Protein AF-A0A7S2LPV7-F1 (afdb_monomer_lite)

Secondary structure (DSSP, 8-state):
---SSHHHHGGGSHHHHHHHHHHHHHHHHHHHHHHHHHHHH-HHHHHHHHHHHHHH--SS----HHHHHHHHHHHHHHHHHHHHHHHHHHHHHHHHHHHHHHHHHHHHHHHHHHHHHHHHHHHHHHHHHHHHHHHHHHHHHHHHHHHHHHTT-

InterPro domains:
  IPR010754 Optic atrophy 3-like [PF07047] (64-111)
  IPR010754 Optic atrophy 3-like [PTHR12499] (63-151)

Foldseek 3Di:
DPPPPPPVVVVVVPPVLVVLLVVLLVVLQVVLVVQLVVLLPDPVSLVVLQVVVVVPDDPDDDDDSVRSSVVSSVVSSVCSSCVSSVVVVVVVVVVVVVVVVVVVVVVVVVVVVVVVVVVVVVVVVVVVVVVVVVVVVVVVVVVVVVVVVVVVD

Radius of gyration: 38.38 Å; chains: 1; bounding box: 78×33×112 Å

Sequence (153 aa):
PADRLGPMLLLTKLPVTKLLFLGVRQAARPVSKVAVAVAERSAVFQEGCVQAARLIQSERITMPREQAVQAGCTLVGEAVVFGVSGLVLVYEYQKSKEAEQLKEAQARERLVRDASAGYRELSVQLQALEATVAAQRAEVATLQQLVAAKGAE

Organism: NCBI:txid1333877

pLDDT: mean 80.32, std 14.0, range [40.25, 96.88]

Structure (mmCIF, N/CA/C/O backbone):
data_AF-A0A7S2LPV7-F1
#
_entry.id   AF-A0A7S2LPV7-F1
#
loop_
_atom_site.group_PDB
_atom_site.id
_atom_site.type_symbol
_atom_site.label_atom_id
_atom_site.label_alt_id
_atom_site.label_comp_id
_atom_site.label_asym_id
_atom_site.label_entity_id
_atom_site.label_seq_id
_atom_site.pdbx_PDB_ins_code
_atom_site.Cartn_x
_atom_site.Cartn_y
_atom_site.Cartn_z
_atom_site.occupancy
_atom_site.B_iso_or_equiv
_atom_site.auth_seq_id
_atom_site.auth_comp_id
_atom_site.auth_asym_id
_atom_site.auth_atom_id
_atom_site.pdbx_PDB_model_num
ATOM 1 N N . PRO A 1 1 ? -19.882 24.028 7.604 1.00 40.25 1 PRO A N 1
ATOM 2 C CA . PRO A 1 1 ? -18.728 24.025 6.672 1.00 40.25 1 PRO A CA 1
ATOM 3 C C . PRO A 1 1 ? -17.750 22.879 6.996 1.00 40.25 1 PRO A C 1
ATOM 5 O O . PRO A 1 1 ? -16.763 23.069 7.700 1.00 40.25 1 PRO A O 1
ATOM 8 N N . ALA A 1 2 ? -18.086 21.674 6.525 1.00 44.16 2 ALA A N 1
ATOM 9 C CA . ALA A 1 2 ? -17.477 20.393 6.898 1.00 44.16 2 ALA A CA 1
ATOM 10 C C . ALA A 1 2 ? -16.577 19.796 5.789 1.00 44.16 2 ALA A C 1
ATOM 12 O O . ALA A 1 2 ? -16.420 18.587 5.711 1.00 44.16 2 ALA A O 1
ATOM 13 N N . ASP A 1 3 ? -15.963 20.641 4.951 1.00 47.31 3 ASP A N 1
ATOM 14 C CA . ASP A 1 3 ? -15.218 20.212 3.748 1.00 47.31 3 ASP A CA 1
ATOM 15 C C . ASP A 1 3 ? -13.684 20.273 3.868 1.00 47.31 3 ASP A C 1
ATOM 17 O O . ASP A 1 3 ? -12.969 20.110 2.883 1.00 47.31 3 ASP A O 1
ATOM 21 N N . ARG A 1 4 ? -13.121 20.498 5.065 1.00 50.81 4 ARG A N 1
ATOM 22 C CA . ARG A 1 4 ? -11.653 20.619 5.242 1.00 50.81 4 ARG A CA 1
ATOM 23 C C . ARG A 1 4 ? -10.969 19.480 6.005 1.00 50.81 4 ARG A C 1
ATOM 25 O O . ARG A 1 4 ? -9.757 19.532 6.180 1.00 50.81 4 ARG A O 1
ATOM 32 N N . LEU A 1 5 ? -11.695 18.438 6.415 1.00 49.28 5 LEU A N 1
ATOM 33 C CA . LEU A 1 5 ? -11.134 17.303 7.174 1.00 49.28 5 LEU A CA 1
ATOM 34 C C . LEU A 1 5 ? -10.798 16.058 6.327 1.00 49.28 5 LEU A C 1
ATOM 36 O O . LEU A 1 5 ? -10.289 15.078 6.862 1.00 49.28 5 LEU A O 1
ATOM 40 N N . GLY A 1 6 ? -11.009 16.101 5.008 1.00 51.91 6 GLY A N 1
ATOM 41 C CA . GLY A 1 6 ? -10.690 14.996 4.092 1.00 51.91 6 GLY A CA 1
ATOM 42 C C . GLY A 1 6 ? -9.191 14.711 3.857 1.00 51.91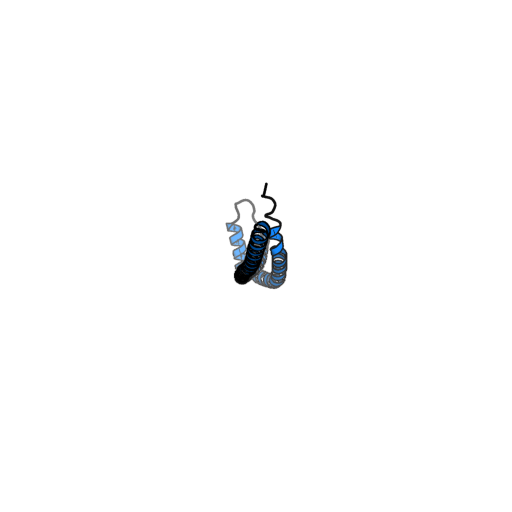 6 GLY A C 1
ATOM 43 O O . GLY A 1 6 ? -8.808 13.541 3.849 1.00 51.91 6 GLY A O 1
ATOM 44 N N . PRO A 1 7 ? -8.298 15.713 3.690 1.00 52.31 7 PRO A N 1
ATOM 45 C CA . PRO A 1 7 ? -6.922 15.427 3.268 1.00 52.31 7 PRO A CA 1
ATOM 46 C C . PRO A 1 7 ? -5.965 15.050 4.412 1.00 52.31 7 PRO A C 1
ATOM 48 O O . PRO A 1 7 ? -4.940 14.421 4.154 1.00 52.31 7 PRO A O 1
ATOM 51 N N . MET A 1 8 ? -6.282 15.374 5.673 1.00 48.94 8 MET A N 1
ATOM 52 C CA . MET A 1 8 ? -5.414 15.023 6.812 1.00 48.94 8 MET A CA 1
ATOM 53 C C . MET A 1 8 ? -5.561 13.563 7.269 1.00 48.94 8 MET A C 1
ATOM 55 O O . MET A 1 8 ? -4.580 12.969 7.709 1.00 48.94 8 MET A O 1
ATOM 59 N N . LEU A 1 9 ? -6.737 12.950 7.105 1.00 49.38 9 LEU A N 1
ATOM 60 C CA . LEU A 1 9 ? -6.981 11.549 7.484 1.00 49.38 9 LEU A CA 1
ATOM 61 C C . LEU A 1 9 ? -6.448 10.534 6.460 1.00 49.38 9 LEU A C 1
ATOM 63 O O . LEU A 1 9 ? -6.141 9.402 6.823 1.00 49.38 9 LEU A O 1
ATOM 67 N N . LEU A 1 10 ? -6.247 10.939 5.202 1.00 51.75 10 LEU A N 1
ATOM 68 C CA . LEU A 1 10 ? -5.538 10.126 4.205 1.00 51.75 10 LEU A CA 1
ATOM 69 C C . LEU A 1 10 ? -4.016 10.103 4.440 1.00 51.75 10 LEU A C 1
ATOM 71 O O . LEU A 1 10 ? -3.336 9.178 3.993 1.00 51.75 10 LEU A O 1
ATOM 75 N N . LEU A 1 11 ? -3.473 11.084 5.173 1.00 49.84 11 LEU A N 1
ATOM 76 C CA . LEU A 1 11 ? -2.034 11.241 5.410 1.00 49.84 11 LEU A CA 1
ATOM 77 C C . LEU A 1 11 ? -1.431 10.239 6.401 1.00 49.84 11 LEU A C 1
ATOM 79 O O . LEU A 1 11 ? -0.215 10.061 6.406 1.00 49.84 11 LEU A O 1
ATOM 83 N N . THR A 1 12 ? -2.242 9.538 7.191 1.00 48.81 12 THR A N 1
ATOM 84 C CA . THR A 1 12 ? -1.763 8.555 8.179 1.00 48.81 12 THR A CA 1
ATOM 85 C C . THR A 1 12 ? -1.523 7.159 7.587 1.00 48.81 12 THR A C 1
ATOM 87 O O . THR A 1 12 ? -0.685 6.429 8.110 1.00 48.81 12 THR A O 1
ATOM 90 N N . LYS A 1 13 ? -2.142 6.805 6.443 1.00 54.38 13 LYS A N 1
ATOM 91 C CA . LYS A 1 13 ? -1.799 5.601 5.640 1.00 54.38 13 LYS A CA 1
ATOM 92 C C . LYS A 1 13 ? -0.659 5.850 4.623 1.00 54.38 13 LYS A C 1
ATOM 94 O O . LYS A 1 13 ? -0.121 4.918 4.020 1.00 54.38 13 LYS A O 1
ATOM 99 N N . LEU A 1 14 ? -0.246 7.107 4.439 1.00 51.81 14 LEU A N 1
ATOM 100 C CA . LEU A 1 14 ? 0.767 7.529 3.463 1.00 51.81 14 LEU A CA 1
ATOM 101 C C . LEU A 1 14 ? 2.254 7.295 3.832 1.00 51.81 14 LEU A C 1
ATOM 103 O O . LEU A 1 14 ? 3.029 7.140 2.885 1.00 51.81 14 LEU A O 1
ATOM 107 N N . PRO A 1 15 ? 2.720 7.248 5.103 1.00 60.41 15 PRO A N 1
ATOM 108 C CA . PRO A 1 15 ? 4.156 7.132 5.369 1.00 60.41 15 PRO A CA 1
ATOM 109 C C . PRO A 1 15 ? 4.694 5.752 4.982 1.00 60.41 15 PRO A C 1
ATOM 111 O O . PRO A 1 15 ? 5.714 5.675 4.305 1.00 60.41 15 PRO A O 1
ATOM 114 N N . VAL A 1 16 ? 3.968 4.674 5.299 1.00 62.88 16 VAL A N 1
ATOM 115 C CA . VAL A 1 16 ? 4.346 3.303 4.910 1.00 62.88 16 VAL A CA 1
ATOM 116 C C . VAL A 1 16 ? 4.302 3.143 3.394 1.00 62.88 16 VAL A C 1
ATOM 118 O O . VAL A 1 16 ? 5.236 2.613 2.808 1.00 62.88 16 VAL A O 1
ATOM 121 N N . THR A 1 17 ? 3.274 3.686 2.742 1.00 63.84 17 THR A N 1
ATOM 122 C CA . THR A 1 17 ? 3.132 3.626 1.281 1.00 63.84 17 THR A CA 1
ATOM 123 C C . THR A 1 17 ? 4.271 4.361 0.567 1.00 63.84 17 THR A C 1
ATOM 125 O O . THR A 1 17 ? 4.845 3.836 -0.384 1.00 63.84 17 THR A O 1
ATOM 128 N N . LYS A 1 18 ? 4.657 5.554 1.040 1.00 63.88 18 LYS A N 1
ATOM 129 C CA . LYS A 1 18 ? 5.792 6.308 0.482 1.00 63.88 18 LYS A CA 1
ATOM 130 C C . LYS A 1 18 ? 7.136 5.632 0.764 1.00 63.88 18 LYS A C 1
ATOM 132 O O . LYS A 1 18 ? 7.978 5.596 -0.127 1.00 63.88 18 LYS A O 1
ATOM 137 N N . LEU A 1 19 ? 7.335 5.082 1.961 1.00 67.75 19 LEU A N 1
ATOM 138 C CA . LEU A 1 19 ? 8.548 4.339 2.326 1.00 67.75 19 LEU A CA 1
ATOM 139 C C . LEU A 1 19 ? 8.690 3.048 1.508 1.00 67.75 19 LEU A C 1
ATOM 141 O O . LEU A 1 19 ? 9.770 2.772 0.991 1.00 67.75 19 LEU A O 1
ATOM 145 N N . LEU A 1 20 ? 7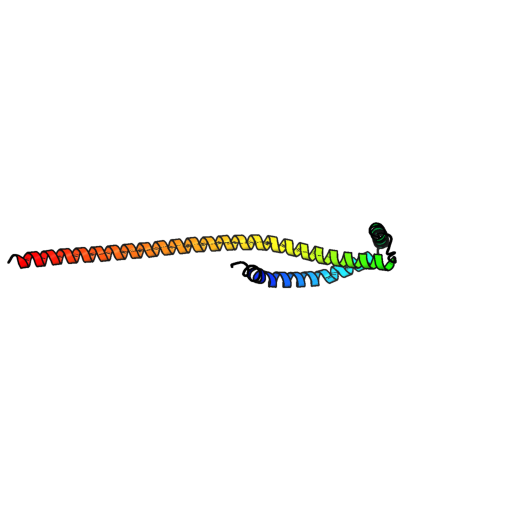.598 2.306 1.322 1.00 67.62 20 LEU A N 1
ATOM 146 C CA . LEU A 1 20 ? 7.546 1.111 0.483 1.00 67.62 20 LEU A CA 1
ATOM 147 C C . LEU A 1 20 ? 7.809 1.465 -0.985 1.00 67.62 20 LEU A C 1
ATOM 149 O O . LEU A 1 20 ? 8.644 0.837 -1.627 1.00 67.62 20 LEU A O 1
ATOM 153 N N . PHE A 1 21 ? 7.171 2.521 -1.500 1.00 69.94 21 PHE A N 1
ATOM 154 C CA . PHE A 1 21 ? 7.409 3.010 -2.858 1.00 69.94 21 PHE A CA 1
ATOM 155 C C . PHE A 1 21 ? 8.876 3.400 -3.075 1.00 69.94 21 PHE A C 1
ATOM 157 O O . PHE A 1 21 ? 9.466 3.047 -4.095 1.00 69.94 21 PHE A O 1
ATOM 164 N N . LEU A 1 22 ? 9.496 4.079 -2.107 1.00 72.00 22 LEU A N 1
ATOM 165 C CA . LEU A 1 22 ? 10.918 4.411 -2.167 1.00 72.00 22 LEU A CA 1
ATOM 166 C C . LEU A 1 22 ? 11.800 3.155 -2.097 1.00 72.00 22 LEU A C 1
ATOM 168 O O . LEU A 1 22 ? 12.738 3.046 -2.883 1.00 72.00 22 LEU A O 1
ATOM 172 N N . GLY A 1 23 ? 11.491 2.188 -1.232 1.00 73.62 23 GLY A N 1
ATOM 173 C CA . GLY A 1 23 ? 12.239 0.930 -1.124 1.00 73.62 23 GLY A CA 1
ATOM 174 C C . GLY A 1 23 ? 12.179 0.090 -2.403 1.00 73.62 23 GLY A C 1
ATOM 175 O O . GLY A 1 23 ? 13.215 -0.313 -2.935 1.00 73.62 23 GLY A O 1
ATOM 176 N N . VAL A 1 24 ? 10.979 -0.096 -2.955 1.00 75.88 24 VAL A N 1
ATOM 177 C CA . VAL A 1 24 ? 10.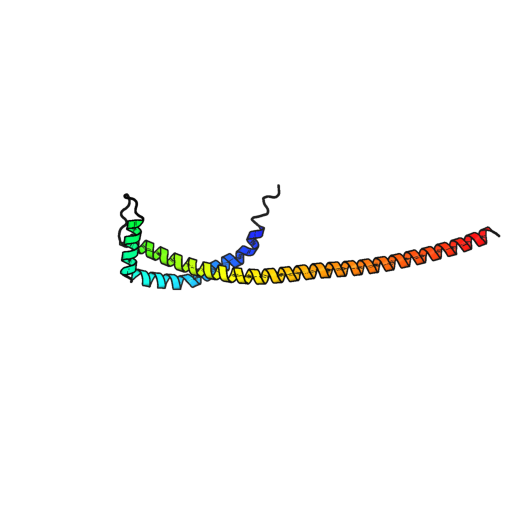764 -0.837 -4.206 1.00 75.88 24 VAL A CA 1
ATOM 178 C C . VAL A 1 24 ? 11.425 -0.125 -5.381 1.00 75.88 24 VAL A C 1
ATOM 180 O O . VAL A 1 24 ? 12.097 -0.762 -6.189 1.00 75.88 24 VAL A O 1
ATOM 183 N N . ARG A 1 25 ? 11.336 1.208 -5.446 1.00 72.19 25 ARG A N 1
ATOM 184 C CA . ARG A 1 25 ? 12.015 1.996 -6.480 1.00 72.19 25 ARG A CA 1
ATOM 185 C C . ARG A 1 25 ? 13.535 1.841 -6.420 1.00 72.19 25 ARG A C 1
ATOM 187 O O . ARG A 1 25 ? 14.175 1.744 -7.465 1.00 72.19 25 ARG A O 1
ATOM 194 N N . GLN A 1 26 ? 14.123 1.797 -5.225 1.00 78.19 26 GLN A N 1
ATOM 195 C CA . GLN A 1 26 ? 15.566 1.598 -5.061 1.00 78.19 26 GLN A CA 1
ATOM 196 C C . GLN A 1 26 ? 15.996 0.173 -5.442 1.00 78.19 26 GLN A C 1
ATOM 198 O O . GLN A 1 26 ? 17.046 0.014 -6.063 1.00 78.19 26 GLN A O 1
ATOM 203 N N . ALA A 1 27 ? 15.166 -0.838 -5.174 1.00 76.94 27 ALA A N 1
ATOM 204 C CA . ALA A 1 27 ? 15.397 -2.220 -5.604 1.00 76.94 27 ALA A CA 1
ATOM 205 C C . ALA A 1 27 ? 15.170 -2.437 -7.114 1.00 76.94 27 ALA A C 1
ATOM 207 O O . ALA A 1 27 ? 15.838 -3.267 -7.727 1.00 76.94 27 ALA A O 1
ATOM 208 N N . ALA A 1 28 ? 14.275 -1.668 -7.740 1.00 79.44 28 ALA A N 1
ATOM 209 C CA . ALA A 1 28 ? 13.983 -1.758 -9.172 1.00 79.44 28 ALA A CA 1
ATOM 210 C C . ALA A 1 28 ? 15.030 -1.050 -10.051 1.00 79.44 28 ALA A C 1
ATOM 212 O O . ALA A 1 28 ? 15.195 -1.407 -11.215 1.00 79.44 28 ALA A O 1
ATOM 213 N N . ARG A 1 29 ? 15.776 -0.077 -9.509 1.00 82.75 29 ARG A N 1
ATOM 214 C CA . ARG A 1 29 ? 16.855 0.640 -10.217 1.00 82.75 29 ARG A CA 1
ATOM 215 C C . ARG A 1 29 ? 17.960 -0.244 -10.821 1.00 82.75 29 ARG A C 1
ATOM 217 O O . ARG A 1 29 ? 18.352 0.031 -11.954 1.00 82.75 29 ARG A O 1
ATOM 224 N N . PRO A 1 30 ? 18.526 -1.254 -10.133 1.00 84.25 30 PRO A N 1
ATOM 225 C CA . PRO A 1 30 ? 19.505 -2.145 -10.758 1.00 84.25 30 PRO A CA 1
ATOM 226 C C . PRO A 1 30 ? 18.892 -2.939 -11.918 1.00 84.25 30 PRO A C 1
ATOM 228 O O . PRO A 1 30 ? 19.507 -3.045 -12.975 1.00 84.25 30 PRO A O 1
ATOM 231 N N . VAL A 1 31 ? 17.655 -3.416 -11.759 1.00 83.25 31 VAL A N 1
ATOM 232 C CA . VAL A 1 31 ? 16.930 -4.164 -12.798 1.00 83.25 31 VAL A CA 1
ATOM 233 C C . VAL A 1 31 ? 16.645 -3.277 -14.010 1.00 83.25 31 VAL A C 1
ATOM 235 O O . VAL A 1 31 ? 16.882 -3.689 -15.143 1.00 83.25 31 VAL A O 1
ATOM 238 N N . SER A 1 32 ? 16.219 -2.031 -13.786 1.00 83.50 32 SER A N 1
ATOM 239 C CA . SER A 1 32 ? 15.967 -1.077 -14.865 1.00 83.50 32 SER A CA 1
ATOM 240 C C . SER A 1 32 ? 17.247 -0.724 -15.621 1.00 83.50 32 SER A C 1
ATOM 242 O O . SER A 1 32 ? 17.222 -0.648 -16.841 1.00 83.50 32 SER A O 1
ATOM 244 N N . LYS A 1 33 ? 18.388 -0.570 -14.933 1.00 86.44 33 LYS A N 1
ATOM 245 C CA . LYS A 1 33 ? 19.686 -0.325 -15.589 1.00 86.44 33 LYS A CA 1
ATOM 246 C C . LYS A 1 33 ? 20.123 -1.490 -16.476 1.00 86.44 33 LYS A C 1
ATOM 248 O O . LYS A 1 33 ? 20.616 -1.252 -17.573 1.00 86.44 33 LYS A O 1
ATOM 253 N N . VAL A 1 34 ? 19.928 -2.732 -16.027 1.00 88.12 34 VAL A N 1
ATOM 254 C CA . VAL A 1 34 ? 20.232 -3.921 -16.839 1.00 88.12 34 VAL A CA 1
ATOM 255 C C . VAL A 1 34 ? 19.297 -4.003 -18.044 1.00 88.12 34 VAL A C 1
ATOM 257 O O . VAL A 1 34 ? 19.769 -4.193 -19.161 1.00 88.12 34 VAL A O 1
ATOM 260 N N . ALA A 1 35 ? 17.994 -3.794 -17.846 1.00 83.44 35 ALA A N 1
ATOM 261 C CA . ALA A 1 35 ? 17.017 -3.789 -18.933 1.00 83.44 35 ALA A CA 1
ATOM 262 C C . ALA A 1 35 ? 17.334 -2.716 -19.989 1.00 83.44 35 ALA A C 1
ATOM 264 O O . ALA A 1 35 ? 17.288 -2.998 -21.184 1.00 83.44 35 ALA A O 1
ATOM 265 N N . VAL A 1 36 ? 17.733 -1.517 -19.553 1.00 86.31 36 VAL A N 1
ATOM 266 C CA . VAL A 1 36 ? 18.177 -0.435 -20.441 1.00 86.31 36 VAL A CA 1
ATOM 267 C C . VAL A 1 36 ? 19.453 -0.809 -21.192 1.00 86.31 36 VAL A C 1
ATOM 269 O O . VAL A 1 36 ? 19.490 -0.669 -22.407 1.00 86.31 36 VAL A O 1
ATOM 272 N N . ALA A 1 37 ? 20.464 -1.363 -20.519 1.00 86.69 37 ALA A N 1
ATOM 273 C CA . ALA A 1 37 ? 21.708 -1.777 -21.174 1.00 86.69 37 ALA A CA 1
ATOM 274 C C . ALA A 1 37 ? 21.493 -2.894 -22.216 1.00 86.69 37 ALA A C 1
ATOM 276 O O . ALA A 1 37 ? 22.200 -2.962 -23.221 1.00 86.69 37 ALA A O 1
ATOM 277 N N . VAL A 1 38 ? 20.516 -3.778 -21.989 1.00 86.06 38 VAL A N 1
ATOM 278 C CA . VAL A 1 38 ? 20.110 -4.803 -22.963 1.00 86.06 38 VAL A CA 1
ATOM 279 C C . VAL A 1 38 ? 19.354 -4.174 -24.136 1.00 86.06 38 VAL A C 1
ATOM 281 O O . VAL A 1 38 ? 19.611 -4.531 -25.286 1.00 86.06 38 VAL A O 1
ATOM 284 N N . ALA A 1 39 ? 18.467 -3.213 -23.867 1.00 81.31 39 ALA A N 1
ATOM 285 C CA . ALA A 1 39 ? 17.723 -2.491 -24.895 1.00 81.31 39 ALA A CA 1
ATOM 286 C C . ALA A 1 39 ? 18.652 -1.658 -25.799 1.00 81.31 39 ALA A C 1
ATOM 288 O O . ALA A 1 39 ? 18.539 -1.733 -27.021 1.00 81.31 39 ALA A O 1
ATOM 289 N N . GLU A 1 40 ? 19.636 -0.957 -25.226 1.00 84.06 40 GLU A N 1
ATOM 290 C CA . GLU A 1 40 ? 20.639 -0.180 -25.971 1.00 84.06 40 GLU A CA 1
ATOM 291 C C . GLU A 1 40 ? 21.465 -1.043 -26.930 1.00 84.06 40 GLU A C 1
ATOM 293 O O . GLU A 1 40 ? 21.804 -0.599 -28.027 1.00 84.06 40 GLU A O 1
ATOM 298 N N . ARG A 1 41 ? 21.767 -2.289 -26.548 1.00 85.44 41 ARG A N 1
ATOM 299 C CA . ARG A 1 41 ? 22.539 -3.233 -27.374 1.00 85.44 41 ARG A CA 1
ATOM 300 C C . ARG A 1 41 ? 21.710 -3.914 -28.467 1.00 85.44 41 ARG A C 1
ATOM 302 O O . ARG A 1 41 ? 22.286 -4.539 -29.354 1.00 85.44 41 ARG A O 1
ATOM 309 N N . SER A 1 42 ? 20.383 -3.818 -28.417 1.00 86.31 42 SER A N 1
ATOM 310 C CA . SER A 1 42 ? 19.492 -4.492 -29.363 1.00 86.31 42 SER A CA 1
ATOM 311 C C . SER A 1 42 ? 19.215 -3.623 -30.592 1.00 86.31 42 SER A C 1
ATOM 313 O O . SER A 1 42 ? 18.546 -2.594 -30.505 1.00 86.31 42 SER A O 1
ATOM 315 N N . ALA A 1 43 ? 19.673 -4.064 -31.767 1.00 83.94 43 ALA A N 1
ATOM 316 C CA . ALA A 1 43 ? 19.425 -3.368 -33.035 1.00 83.94 43 ALA A CA 1
ATOM 317 C C . ALA A 1 43 ? 17.925 -3.284 -33.378 1.00 83.94 43 ALA A C 1
ATOM 319 O O . ALA A 1 43 ? 17.452 -2.240 -33.821 1.00 83.94 43 ALA A O 1
ATOM 320 N N . VAL A 1 44 ? 17.166 -4.346 -33.078 1.00 85.50 44 VAL A N 1
ATOM 321 C CA . VAL A 1 44 ? 15.707 -4.406 -33.281 1.00 85.50 44 VAL A CA 1
ATOM 322 C C . VAL A 1 44 ? 14.992 -3.364 -32.422 1.00 85.50 44 VAL A C 1
ATOM 324 O O . VAL A 1 44 ? 14.059 -2.707 -32.877 1.00 85.50 44 VAL A O 1
ATOM 327 N N . PHE A 1 45 ? 15.450 -3.173 -31.182 1.00 84.50 45 PHE A N 1
ATOM 328 C CA . PHE A 1 45 ? 14.898 -2.148 -30.300 1.00 84.50 45 PHE A CA 1
ATOM 329 C C . PHE A 1 45 ? 15.200 -0.743 -30.825 1.00 84.50 45 PHE A C 1
ATOM 331 O O . PHE A 1 45 ? 14.298 0.089 -30.900 1.00 84.50 45 PHE A O 1
ATOM 338 N N . GLN A 1 46 ? 16.442 -0.490 -31.248 1.00 83.38 46 GLN A N 1
ATOM 339 C CA . GLN A 1 46 ? 16.819 0.805 -31.813 1.00 83.38 46 GLN A CA 1
ATOM 340 C C . GLN A 1 46 ? 15.984 1.156 -33.054 1.00 83.38 46 GLN A C 1
ATOM 342 O O . GLN A 1 46 ? 15.501 2.282 -33.171 1.00 83.38 46 GLN A O 1
ATOM 347 N N . GLU A 1 47 ? 15.790 0.205 -33.970 1.00 84.50 47 GLU A N 1
ATOM 348 C CA . GLU A 1 47 ? 14.948 0.390 -35.158 1.00 84.50 47 GLU A CA 1
ATOM 349 C C . GLU A 1 47 ? 13.477 0.600 -34.795 1.00 84.50 47 GLU A C 1
ATOM 351 O O . GLU A 1 47 ? 12.849 1.523 -35.319 1.00 84.50 47 GLU A O 1
ATOM 356 N N . GLY A 1 48 ? 12.955 -0.171 -33.839 1.00 83.25 48 GLY A N 1
ATOM 357 C CA . GLY A 1 48 ? 11.602 0.000 -33.313 1.00 83.25 48 GLY A CA 1
ATOM 358 C C . GLY A 1 48 ? 11.374 1.385 -32.701 1.00 83.25 48 GLY A C 1
ATOM 359 O O . GLY A 1 48 ? 10.364 2.022 -32.994 1.00 83.25 48 GLY A O 1
ATOM 360 N N . CYS A 1 49 ? 12.325 1.909 -31.920 1.00 83.25 49 CYS A N 1
ATOM 361 C CA . CYS A 1 49 ? 12.249 3.262 -31.359 1.00 83.25 49 CYS A CA 1
ATOM 362 C C . CYS A 1 49 ? 12.262 4.343 -32.443 1.00 83.25 49 CYS A C 1
ATOM 364 O O . CYS A 1 49 ? 11.509 5.311 -32.354 1.00 83.25 49 CYS A O 1
ATOM 366 N N . VAL A 1 50 ? 13.083 4.181 -33.483 1.00 81.19 50 VAL A N 1
ATOM 367 C CA . VAL A 1 50 ? 13.132 5.116 -34.619 1.00 81.19 50 VAL A CA 1
ATOM 368 C C . VAL A 1 50 ? 11.828 5.084 -35.410 1.00 81.19 50 VAL A C 1
ATOM 370 O O . VAL A 1 50 ? 11.317 6.133 -35.800 1.00 81.19 50 VAL A O 1
ATOM 373 N N . GLN A 1 51 ? 11.268 3.898 -35.637 1.00 82.62 51 GLN A N 1
ATOM 374 C CA . GLN A 1 51 ? 10.001 3.744 -36.340 1.00 82.62 51 GLN A CA 1
ATOM 375 C C . GLN A 1 51 ? 8.835 4.313 -35.523 1.00 82.62 51 GLN A C 1
ATOM 377 O O . GLN A 1 51 ? 8.029 5.068 -36.060 1.00 82.62 51 GLN A O 1
ATOM 382 N N . ALA A 1 52 ? 8.786 4.034 -34.220 1.00 80.00 52 ALA A N 1
ATOM 383 C CA . ALA A 1 52 ? 7.800 4.608 -33.310 1.00 80.00 52 ALA A CA 1
ATOM 384 C C . ALA A 1 52 ? 7.904 6.141 -33.253 1.00 80.00 52 ALA A C 1
ATOM 386 O O . ALA A 1 52 ? 6.889 6.828 -33.342 1.00 80.00 52 ALA A O 1
ATOM 387 N N . ALA A 1 53 ? 9.121 6.689 -33.191 1.00 78.81 53 ALA A N 1
ATOM 388 C CA . ALA A 1 53 ? 9.337 8.133 -33.232 1.00 78.81 53 ALA A CA 1
ATOM 389 C C . ALA A 1 53 ? 8.814 8.752 -34.538 1.00 78.81 53 ALA A C 1
ATOM 391 O O . ALA A 1 53 ? 8.171 9.796 -34.499 1.00 78.81 53 ALA A O 1
ATOM 392 N N . ARG A 1 54 ? 9.012 8.088 -35.684 1.00 78.44 54 ARG A N 1
ATOM 393 C CA . ARG A 1 54 ? 8.474 8.538 -36.981 1.00 78.44 54 ARG A CA 1
ATOM 394 C C . ARG A 1 54 ? 6.948 8.492 -37.046 1.00 78.44 54 ARG A C 1
ATOM 396 O O . ARG A 1 54 ? 6.361 9.379 -37.646 1.00 78.44 54 ARG A O 1
ATOM 403 N N . LEU A 1 55 ? 6.314 7.493 -36.430 1.00 78.62 55 LEU A N 1
ATOM 404 C CA . LEU A 1 55 ? 4.849 7.386 -36.382 1.00 78.62 55 LEU A CA 1
ATOM 405 C C . LEU A 1 55 ? 4.205 8.468 -35.506 1.00 78.62 55 LEU A C 1
ATOM 407 O O . LEU A 1 55 ? 3.078 8.876 -35.762 1.00 78.62 55 LEU A O 1
ATOM 411 N N . ILE A 1 56 ? 4.913 8.920 -34.470 1.00 73.38 56 ILE A N 1
ATOM 412 C CA . ILE A 1 56 ? 4.423 9.930 -33.522 1.00 73.38 56 ILE A CA 1
ATOM 413 C C . ILE A 1 56 ? 4.720 11.359 -34.019 1.00 73.38 56 ILE A C 1
ATOM 415 O O . ILE A 1 56 ? 4.082 12.318 -33.583 1.00 73.38 56 ILE A O 1
ATOM 419 N N . GLN A 1 57 ? 5.673 11.533 -34.940 1.00 69.00 57 GLN A N 1
ATOM 420 C CA . GLN A 1 57 ? 6.066 12.852 -35.431 1.00 69.00 57 GLN A CA 1
ATOM 421 C C . GLN A 1 57 ? 5.038 13.472 -36.383 1.00 69.00 57 GLN A C 1
ATOM 423 O O . GLN A 1 57 ? 4.825 13.016 -37.500 1.00 69.00 57 GLN A O 1
ATOM 428 N N . SER A 1 58 ? 4.471 14.596 -35.942 1.00 52.78 58 SER A N 1
ATOM 429 C CA . SER A 1 58 ? 3.647 15.504 -36.740 1.00 52.78 58 SER A CA 1
ATOM 430 C C . SER A 1 58 ? 4.553 16.580 -37.360 1.00 52.78 58 SER A C 1
ATOM 432 O O . SER A 1 58 ? 4.960 17.492 -36.648 1.00 52.78 58 SER A O 1
ATOM 434 N N . GLU A 1 59 ? 4.958 16.392 -38.624 1.00 50.59 59 GLU A N 1
ATOM 435 C CA . GLU A 1 59 ? 5.676 17.250 -39.614 1.00 50.59 59 GLU A CA 1
ATOM 436 C C . GLU A 1 59 ? 6.699 18.354 -39.213 1.00 50.59 59 GLU A C 1
ATOM 438 O O . GLU A 1 59 ? 7.326 18.929 -40.099 1.00 50.59 59 GLU A O 1
ATOM 443 N N . ARG A 1 60 ? 6.953 18.683 -37.941 1.00 49.41 60 ARG A N 1
ATOM 444 C CA . ARG A 1 60 ? 7.730 19.881 -37.546 1.00 49.41 60 ARG A CA 1
ATOM 445 C C . ARG A 1 60 ? 9.030 19.627 -36.791 1.00 49.41 60 ARG A C 1
ATOM 447 O O . ARG A 1 60 ? 9.796 20.566 -36.612 1.00 49.41 60 ARG A O 1
ATOM 454 N N . ILE A 1 61 ? 9.299 18.408 -36.327 1.00 53.62 61 ILE A N 1
ATOM 455 C CA . ILE A 1 61 ? 10.485 18.121 -35.506 1.00 53.62 61 ILE A CA 1
ATOM 456 C C . ILE A 1 61 ? 11.077 16.792 -35.960 1.00 53.62 61 ILE A C 1
ATOM 458 O O . ILE A 1 61 ? 10.629 15.746 -35.514 1.00 53.62 61 ILE A O 1
ATOM 462 N N . THR A 1 62 ? 12.078 16.810 -36.838 1.00 58.62 62 THR A N 1
ATOM 463 C CA . THR A 1 62 ? 12.898 15.623 -37.129 1.00 58.62 62 THR A CA 1
ATOM 464 C C . THR A 1 62 ? 13.821 15.366 -35.946 1.00 58.62 62 THR A C 1
ATOM 466 O O . THR A 1 62 ? 14.707 16.170 -35.659 1.00 58.62 62 THR A O 1
ATOM 469 N N . MET A 1 63 ? 13.610 14.252 -35.245 1.00 66.00 63 MET A N 1
ATOM 470 C CA . MET A 1 63 ? 14.411 13.890 -34.073 1.00 66.00 63 MET A CA 1
ATOM 471 C C . MET A 1 63 ? 15.558 12.981 -34.537 1.00 66.00 63 MET A C 1
ATOM 473 O O . MET A 1 63 ? 15.298 12.010 -35.255 1.00 66.00 63 MET A O 1
ATOM 477 N N . PRO A 1 64 ? 16.819 13.281 -34.180 1.00 79.25 64 PRO A N 1
ATOM 478 C CA . PRO A 1 64 ? 17.960 12.442 -34.526 1.00 79.25 64 PRO A CA 1
ATOM 479 C C . PRO A 1 64 ? 17.783 11.005 -34.021 1.00 79.25 64 PRO A C 1
ATOM 481 O O . PRO A 1 64 ? 17.247 10.785 -32.933 1.00 79.25 64 PRO A O 1
ATOM 484 N N . ARG A 1 65 ? 18.289 10.026 -34.786 1.00 77.44 65 ARG A N 1
ATOM 485 C CA . ARG A 1 65 ? 18.220 8.586 -34.461 1.00 77.44 65 ARG A CA 1
ATOM 486 C C . ARG A 1 65 ? 18.668 8.292 -33.028 1.00 77.44 65 ARG A C 1
ATOM 488 O O . ARG A 1 65 ? 18.000 7.554 -32.316 1.00 77.44 65 ARG A O 1
ATOM 495 N N . GLU A 1 66 ? 19.768 8.901 -32.604 1.00 81.62 66 GLU A N 1
ATOM 496 C CA . GLU A 1 66 ? 20.342 8.702 -31.271 1.00 81.62 66 GLU A CA 1
ATOM 497 C C . GLU A 1 66 ? 19.420 9.208 -30.156 1.00 81.62 66 GLU A C 1
ATOM 499 O O . GLU A 1 66 ? 19.223 8.520 -29.157 1.00 81.62 66 GLU A O 1
ATOM 504 N N . GLN A 1 67 ? 18.764 10.355 -30.360 1.00 83.44 67 GLN A N 1
ATOM 505 C CA . GLN A 1 67 ? 17.816 10.899 -29.387 1.00 83.44 67 GLN A CA 1
ATOM 506 C C . GLN A 1 67 ? 16.558 10.030 -29.266 1.00 83.44 67 GLN A C 1
ATOM 508 O O . GLN A 1 67 ? 16.065 9.828 -28.157 1.00 83.44 67 GLN A O 1
ATOM 513 N N . ALA A 1 68 ? 16.051 9.479 -30.375 1.00 82.25 68 ALA A N 1
ATOM 514 C CA . ALA A 1 68 ? 14.899 8.573 -30.354 1.00 82.25 68 ALA A CA 1
ATOM 515 C C . ALA A 1 68 ? 15.200 7.278 -29.579 1.00 82.25 68 ALA A C 1
ATOM 517 O O . ALA A 1 68 ? 14.375 6.809 -28.793 1.00 82.25 68 ALA A O 1
ATOM 518 N N . VAL A 1 69 ? 16.405 6.726 -29.754 1.00 84.56 69 VAL A N 1
ATOM 519 C CA . VAL A 1 69 ? 16.862 5.545 -29.009 1.00 84.56 69 VAL A CA 1
ATOM 520 C C . VAL A 1 69 ? 17.028 5.866 -27.524 1.00 84.56 69 VAL A C 1
ATOM 522 O O . VAL A 1 69 ? 16.558 5.102 -26.682 1.00 84.56 69 VAL A O 1
ATOM 525 N N . GLN A 1 70 ? 17.630 7.006 -27.181 1.00 85.62 70 GLN A N 1
ATOM 526 C CA . GLN A 1 70 ? 17.841 7.405 -25.788 1.00 85.62 70 GLN A CA 1
ATOM 527 C C . GLN A 1 70 ? 16.522 7.686 -25.050 1.00 85.62 70 GLN A C 1
ATOM 529 O O . GLN A 1 70 ? 16.360 7.309 -23.885 1.00 85.62 70 GLN A O 1
ATOM 534 N N . ALA A 1 71 ? 15.543 8.280 -25.737 1.00 84.06 71 ALA A N 1
ATOM 535 C CA . ALA A 1 71 ? 14.186 8.430 -25.223 1.00 84.06 71 ALA A CA 1
ATOM 536 C C . ALA A 1 71 ? 13.516 7.063 -24.993 1.00 84.06 71 ALA A C 1
ATOM 538 O O . ALA A 1 71 ? 12.943 6.835 -23.928 1.00 84.06 71 ALA A O 1
ATOM 539 N N . GLY A 1 72 ? 13.656 6.125 -25.936 1.00 84.25 72 GLY A N 1
ATOM 540 C CA . GLY A 1 72 ? 13.156 4.755 -25.786 1.00 84.25 72 GLY A CA 1
ATOM 541 C C . GLY A 1 72 ? 13.784 4.018 -24.602 1.00 84.25 72 GLY A C 1
ATOM 542 O O . GLY A 1 72 ? 13.081 3.386 -23.817 1.00 84.25 72 GLY A O 1
ATOM 543 N N . CYS A 1 73 ? 15.094 4.153 -24.416 1.00 85.00 73 CYS A N 1
ATOM 544 C CA . CYS A 1 73 ? 15.814 3.583 -23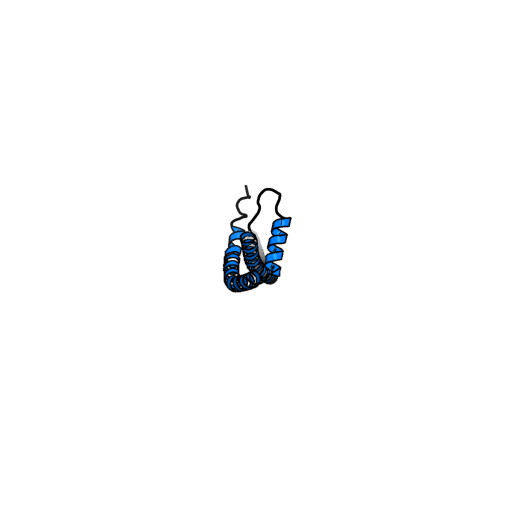.279 1.00 85.00 73 CYS A CA 1
ATOM 545 C C . CYS A 1 73 ? 15.328 4.167 -21.947 1.00 85.00 73 CYS A C 1
ATOM 547 O O . CYS A 1 73 ? 15.081 3.431 -20.992 1.00 85.00 73 CYS A O 1
ATOM 549 N N . THR A 1 74 ? 15.110 5.481 -21.897 1.00 87.31 74 THR A N 1
ATOM 550 C CA . THR A 1 74 ? 14.551 6.148 -20.713 1.00 87.31 74 THR A CA 1
ATOM 551 C C . THR A 1 74 ? 13.156 5.604 -20.393 1.00 87.31 74 THR A C 1
ATOM 553 O O . THR A 1 74 ? 12.889 5.235 -19.249 1.00 87.31 74 THR A O 1
ATOM 556 N N . LEU A 1 75 ? 12.309 5.442 -21.413 1.00 87.69 75 LEU A N 1
ATOM 557 C CA . LEU A 1 75 ? 10.959 4.898 -21.276 1.00 87.69 75 LEU A CA 1
ATOM 558 C C . LEU A 1 75 ? 10.953 3.437 -20.800 1.00 87.69 75 LEU A C 1
ATOM 560 O O . LEU A 1 75 ? 10.149 3.085 -19.944 1.00 87.69 75 LEU A O 1
ATOM 564 N N . VAL A 1 76 ? 11.863 2.589 -21.291 1.00 88.38 76 VAL A N 1
ATOM 565 C CA . VAL A 1 76 ? 12.017 1.204 -20.803 1.00 88.38 76 VAL A CA 1
ATOM 566 C C . VAL A 1 76 ? 12.436 1.188 -19.335 1.00 88.38 76 VAL A C 1
ATOM 568 O O . VAL A 1 76 ? 11.871 0.439 -18.537 1.00 88.38 76 VAL A O 1
ATOM 571 N N . GLY A 1 77 ? 13.395 2.035 -18.957 1.00 84.69 77 GLY A N 1
ATOM 572 C CA . GLY A 1 77 ? 13.832 2.156 -17.570 1.00 84.69 77 GLY A CA 1
ATOM 573 C C . GLY A 1 77 ? 12.688 2.570 -16.643 1.00 84.69 77 GLY A C 1
ATOM 574 O O . GLY A 1 77 ? 12.486 1.959 -15.591 1.00 84.69 77 GLY A O 1
ATOM 575 N N . GLU A 1 78 ? 11.905 3.565 -17.055 1.00 86.69 78 GLU A N 1
ATOM 576 C CA . GLU A 1 78 ? 10.720 4.011 -16.324 1.00 86.69 78 GLU A CA 1
ATOM 577 C C . GLU A 1 78 ? 9.633 2.936 -16.274 1.00 86.69 78 GLU A C 1
ATOM 579 O O . GLU A 1 78 ? 9.115 2.658 -15.193 1.00 86.69 78 GLU A O 1
ATOM 584 N N . ALA A 1 79 ? 9.337 2.269 -17.390 1.00 87.94 79 ALA A N 1
ATOM 585 C CA . ALA A 1 79 ? 8.333 1.210 -17.465 1.00 87.94 79 ALA A CA 1
ATOM 586 C C . ALA A 1 79 ? 8.659 0.042 -16.524 1.00 87.94 79 ALA A C 1
ATOM 588 O O . ALA A 1 79 ? 7.770 -0.458 -15.837 1.00 87.94 79 ALA A O 1
ATOM 589 N N . VAL A 1 80 ? 9.930 -0.356 -16.425 1.00 87.62 80 VAL A N 1
ATOM 590 C CA . VAL A 1 80 ? 10.371 -1.399 -15.485 1.00 87.62 80 VAL A CA 1
ATOM 591 C C . VAL A 1 80 ? 10.189 -0.944 -14.037 1.00 87.62 80 VAL A C 1
ATOM 593 O O . VAL A 1 80 ? 9.630 -1.681 -13.224 1.00 87.62 80 VAL A O 1
ATOM 596 N N . VAL A 1 81 ? 10.617 0.276 -13.698 1.00 86.75 81 VAL A N 1
ATOM 597 C CA . VAL A 1 81 ? 10.482 0.803 -12.330 1.00 86.75 81 VAL A CA 1
ATOM 598 C C . VAL A 1 81 ? 9.012 0.936 -11.935 1.00 86.75 81 VAL A C 1
ATOM 600 O O . VAL A 1 81 ? 8.641 0.522 -10.833 1.00 86.75 81 VAL A O 1
ATOM 603 N N . PHE A 1 82 ? 8.171 1.481 -12.814 1.00 86.44 82 PHE A N 1
ATOM 604 C CA . PHE A 1 82 ? 6.740 1.635 -12.567 1.00 86.44 82 PHE A CA 1
ATOM 605 C C . PHE A 1 82 ? 6.007 0.295 -12.544 1.00 86.44 82 PHE A C 1
ATOM 607 O O . PHE A 1 82 ? 5.161 0.105 -11.676 1.00 86.44 82 PHE A O 1
ATOM 614 N N . GLY A 1 83 ? 6.358 -0.647 -13.421 1.00 87.81 83 GLY A N 1
ATOM 615 C CA . GLY A 1 83 ? 5.779 -1.989 -13.443 1.00 87.81 83 GLY A CA 1
ATOM 616 C C . GLY A 1 83 ? 6.049 -2.748 -12.146 1.00 87.81 83 GLY A C 1
ATOM 617 O O . GLY A 1 83 ? 5.114 -3.217 -11.500 1.00 87.81 83 GLY A O 1
ATOM 618 N N . VAL A 1 84 ? 7.311 -2.796 -11.707 1.00 86.50 84 VAL A N 1
ATOM 619 C CA . VAL A 1 84 ? 7.690 -3.455 -10.444 1.00 86.50 84 VAL A CA 1
ATOM 620 C C . VAL A 1 84 ? 7.041 -2.756 -9.246 1.00 86.50 84 VAL A C 1
ATOM 622 O O . VAL A 1 84 ? 6.474 -3.415 -8.376 1.00 86.50 84 VAL A O 1
ATOM 625 N N . SER A 1 85 ? 7.064 -1.420 -9.215 1.00 82.88 85 SER A N 1
ATOM 626 C CA . SER A 1 85 ? 6.453 -0.645 -8.125 1.00 82.88 85 SER A CA 1
ATOM 627 C C . SER A 1 85 ? 4.938 -0.829 -8.057 1.00 82.88 85 SER A C 1
ATOM 629 O O . SER A 1 85 ? 4.388 -1.003 -6.971 1.00 82.88 85 SER A O 1
ATOM 631 N N . GLY A 1 86 ? 4.264 -0.817 -9.208 1.00 83.81 86 GLY A N 1
ATOM 632 C CA . GLY A 1 86 ? 2.824 -1.028 -9.313 1.00 83.81 86 GLY A CA 1
ATOM 633 C C . GLY A 1 86 ? 2.422 -2.438 -8.893 1.00 83.81 86 GLY A C 1
ATOM 634 O O . GLY A 1 86 ? 1.485 -2.588 -8.114 1.00 83.81 86 GLY A O 1
ATOM 635 N N . LEU A 1 87 ? 3.163 -3.460 -9.330 1.00 86.38 87 LEU A N 1
ATOM 636 C CA . LEU A 1 87 ? 2.894 -4.851 -8.965 1.00 86.38 87 LEU A CA 1
ATOM 637 C C . LEU A 1 87 ? 2.996 -5.074 -7.450 1.00 86.38 87 LEU A C 1
ATOM 639 O O . LEU A 1 87 ? 2.091 -5.657 -6.854 1.00 86.38 87 LEU A O 1
ATOM 643 N N . VAL A 1 88 ? 4.058 -4.565 -6.817 1.00 83.81 88 VAL A N 1
ATOM 644 C CA . VAL A 1 88 ? 4.232 -4.673 -5.359 1.00 83.81 88 VAL A CA 1
ATOM 645 C C . VAL A 1 88 ? 3.130 -3.919 -4.616 1.00 83.81 88 VAL A C 1
ATOM 647 O O . VAL A 1 88 ? 2.597 -4.427 -3.632 1.00 83.81 88 VAL A O 1
ATOM 650 N N . LEU A 1 89 ? 2.744 -2.733 -5.095 1.00 80.62 89 LEU A N 1
ATOM 651 C CA . LEU A 1 89 ? 1.671 -1.956 -4.478 1.00 80.62 89 LEU A CA 1
ATOM 652 C C . LEU A 1 89 ? 0.322 -2.680 -4.562 1.00 80.62 89 LEU A C 1
ATOM 654 O O . LEU A 1 89 ? -0.405 -2.717 -3.574 1.00 80.62 89 LEU A O 1
ATOM 658 N N . VAL A 1 90 ? -0.007 -3.270 -5.716 1.00 83.06 90 VAL A N 1
ATOM 659 C CA . VAL A 1 90 ? -1.242 -4.051 -5.894 1.00 83.06 90 VAL A CA 1
ATOM 660 C C . VAL A 1 90 ? -1.242 -5.273 -4.976 1.00 83.06 90 VAL A C 1
ATOM 662 O O . VAL A 1 90 ? -2.251 -5.532 -4.320 1.00 83.06 90 VAL A O 1
ATOM 665 N N . TYR A 1 91 ? -0.114 -5.979 -4.881 1.00 84.69 91 TYR A N 1
ATOM 666 C CA . TYR A 1 91 ? 0.039 -7.133 -3.996 1.00 84.69 91 TYR A CA 1
ATOM 667 C C . TYR A 1 91 ? -0.169 -6.763 -2.517 1.00 84.69 91 TYR A C 1
ATOM 669 O O . TYR A 1 91 ? -1.005 -7.353 -1.830 1.00 84.69 91 TYR A O 1
ATOM 677 N N . GLU A 1 92 ? 0.524 -5.732 -2.028 1.00 80.75 92 GLU A N 1
ATOM 678 C CA . GLU A 1 92 ? 0.386 -5.273 -0.639 1.00 80.75 92 GLU A CA 1
ATOM 679 C C . GLU A 1 92 ? -0.998 -4.676 -0.355 1.00 80.75 92 GLU A C 1
ATOM 681 O O . GLU A 1 92 ? -1.514 -4.808 0.756 1.00 80.75 92 GLU A O 1
ATOM 686 N N . TYR A 1 93 ? -1.637 -4.055 -1.349 1.00 79.75 93 TYR A N 1
ATOM 687 C CA . TYR A 1 93 ? -2.997 -3.537 -1.218 1.00 79.75 93 TYR A CA 1
ATOM 688 C C . TYR A 1 93 ? -4.018 -4.662 -1.022 1.00 79.75 93 TYR A C 1
ATOM 690 O O . TYR A 1 93 ? -4.882 -4.551 -0.150 1.00 79.75 93 TYR A O 1
ATOM 698 N N . GLN A 1 94 ? -3.908 -5.754 -1.785 1.00 79.88 94 GLN A N 1
ATOM 699 C CA . GLN A 1 94 ? -4.771 -6.929 -1.611 1.00 79.88 94 GLN A CA 1
ATOM 700 C C . GLN A 1 94 ? -4.590 -7.539 -0.219 1.00 79.88 94 GLN A C 1
ATOM 702 O O . GLN A 1 94 ? -5.563 -7.708 0.514 1.00 79.88 94 GLN A O 1
ATOM 707 N N . LYS A 1 95 ? -3.338 -7.742 0.198 1.00 83.44 95 LYS A N 1
ATOM 708 C CA . LYS A 1 95 ? -3.008 -8.257 1.532 1.00 83.44 95 LYS A CA 1
ATOM 709 C C . LYS A 1 95 ? -3.497 -7.341 2.662 1.00 83.44 95 LYS A C 1
ATOM 711 O O . LYS A 1 95 ? -4.004 -7.805 3.682 1.00 83.44 95 LYS A O 1
ATOM 716 N N . SER A 1 96 ? -3.365 -6.028 2.489 1.00 77.38 96 SER A N 1
ATOM 717 C CA . SER A 1 96 ? -3.814 -5.046 3.482 1.00 77.38 96 SER A CA 1
ATOM 718 C C . SER A 1 96 ? -5.332 -5.033 3.633 1.00 77.38 96 SER A C 1
ATOM 720 O O . SER A 1 96 ? -5.816 -4.862 4.749 1.00 77.38 96 SER A O 1
ATOM 722 N N . LYS A 1 97 ? -6.084 -5.255 2.547 1.00 78.94 97 LYS A N 1
ATOM 723 C CA . LYS A 1 97 ? -7.549 -5.348 2.595 1.00 78.94 97 LYS A CA 1
ATOM 724 C C . LYS A 1 97 ? -8.032 -6.504 3.460 1.00 78.94 97 LYS A C 1
ATOM 726 O O . LYS A 1 97 ? -8.921 -6.300 4.280 1.00 78.94 97 LYS A O 1
ATOM 731 N N . GLU A 1 98 ? -7.438 -7.684 3.313 1.00 81.44 98 GLU A N 1
ATOM 732 C CA . GLU A 1 98 ? -7.792 -8.853 4.131 1.00 81.44 98 GLU A CA 1
ATOM 733 C C . GLU A 1 98 ? -7.509 -8.594 5.618 1.00 81.44 98 GLU A C 1
ATOM 735 O O . GLU A 1 98 ? -8.345 -8.858 6.485 1.00 81.44 98 GLU A O 1
ATOM 740 N N . ALA A 1 99 ? -6.354 -7.991 5.917 1.00 80.81 99 ALA A N 1
ATOM 741 C CA . ALA A 1 99 ? -5.984 -7.630 7.281 1.00 80.81 99 ALA A CA 1
ATOM 742 C C . ALA A 1 99 ? -6.889 -6.535 7.881 1.00 80.81 99 ALA A C 1
ATOM 744 O O . ALA A 1 99 ? -7.144 -6.545 9.086 1.00 80.81 99 ALA A O 1
ATOM 745 N N . GLU A 1 100 ? -7.361 -5.582 7.073 1.00 81.81 100 GLU A N 1
ATOM 746 C CA . GLU A 1 100 ? -8.283 -4.524 7.501 1.00 81.81 100 GLU A CA 1
ATOM 747 C C . GLU A 1 100 ? -9.677 -5.092 7.796 1.00 81.81 100 GLU A C 1
ATOM 749 O O . GLU A 1 100 ? -10.211 -4.833 8.872 1.00 81.81 100 GLU A O 1
ATOM 754 N N . GLN A 1 101 ? -10.205 -5.967 6.935 1.00 83.31 101 GLN A N 1
ATOM 755 C CA . GLN A 1 101 ? -11.494 -6.635 7.162 1.00 83.31 101 GLN A CA 1
ATOM 756 C C . GLN A 1 101 ? -11.504 -7.469 8.447 1.00 83.31 101 GLN A C 1
ATOM 758 O O . GLN A 1 101 ? -12.463 -7.414 9.218 1.00 83.31 101 GLN A O 1
ATOM 763 N N . LEU A 1 102 ? -10.421 -8.204 8.723 1.00 86.38 102 LEU A N 1
ATOM 764 C CA . LEU A 1 102 ? -10.307 -8.972 9.962 1.00 86.38 102 LEU A CA 1
ATOM 765 C C . LEU A 1 102 ? -10.299 -8.059 11.198 1.00 86.38 102 LEU A C 1
ATOM 767 O O . LEU A 1 102 ? -10.940 -8.365 12.204 1.00 86.38 102 LEU A O 1
ATOM 771 N N . LYS A 1 103 ? -9.600 -6.920 11.127 1.00 85.00 103 LYS A N 1
ATOM 772 C CA . LYS A 1 103 ? -9.572 -5.936 12.220 1.00 85.00 103 LYS A CA 1
ATOM 773 C C . LYS A 1 103 ? -10.933 -5.286 12.435 1.00 85.00 103 LYS A C 1
ATOM 775 O O . LYS A 1 103 ? -11.328 -5.104 13.584 1.00 85.00 103 LYS A O 1
ATOM 780 N N . GLU A 1 104 ? -11.651 -4.959 11.366 1.00 86.56 104 GLU A N 1
ATOM 781 C CA . GLU A 1 104 ? -13.008 -4.414 11.447 1.00 86.56 104 GLU A CA 1
ATOM 782 C C . GLU A 1 104 ? -13.982 -5.420 12.069 1.00 86.56 104 GLU A C 1
ATOM 784 O O . GLU A 1 104 ? -14.761 -5.050 12.950 1.00 86.56 104 GLU A O 1
ATOM 789 N N . ALA A 1 105 ? -13.894 -6.700 11.688 1.00 87.06 105 ALA A N 1
ATOM 790 C CA . ALA A 1 105 ? -14.690 -7.764 12.295 1.00 87.06 105 ALA A CA 1
ATOM 791 C C . ALA A 1 105 ? -14.410 -7.885 13.803 1.00 87.06 105 ALA A C 1
ATOM 793 O O . ALA A 1 105 ? -15.338 -7.846 14.611 1.00 87.06 105 ALA A O 1
ATOM 794 N N . GLN A 1 106 ? -13.133 -7.915 14.196 1.00 90.44 106 GLN A N 1
ATOM 795 C CA . GLN A 1 106 ? -12.735 -7.962 15.607 1.00 90.44 106 GLN A CA 1
ATOM 796 C C . GLN A 1 106 ? -13.163 -6.713 16.388 1.00 90.44 106 GLN A C 1
ATOM 798 O O . GLN A 1 106 ? -13.571 -6.816 17.544 1.00 90.44 106 GLN A O 1
ATOM 803 N N . ALA A 1 107 ? -13.080 -5.524 15.788 1.00 89.69 107 ALA A N 1
ATOM 804 C CA . ALA A 1 107 ? -13.538 -4.289 16.419 1.00 89.69 107 ALA A CA 1
ATOM 805 C C . ALA A 1 107 ? -15.056 -4.310 16.638 1.00 89.69 107 ALA A C 1
ATOM 807 O O . ALA A 1 107 ? -15.531 -3.941 17.712 1.00 89.69 107 ALA A O 1
ATOM 808 N N . ARG A 1 108 ? -15.816 -4.805 15.656 1.00 90.00 108 ARG A N 1
ATOM 809 C CA . ARG A 1 108 ? -17.271 -4.944 15.759 1.00 90.00 108 ARG A CA 1
ATOM 810 C C . ARG A 1 108 ? -17.672 -5.946 16.839 1.00 90.00 108 ARG A C 1
ATOM 812 O O . ARG A 1 108 ? -18.571 -5.655 17.622 1.00 90.00 108 ARG A O 1
ATOM 819 N N . GLU A 1 109 ? -16.986 -7.083 16.924 1.00 92.19 109 GLU A N 1
ATOM 820 C CA . GLU A 1 109 ? -17.212 -8.069 17.986 1.00 92.19 109 GLU A CA 1
ATOM 821 C C . GLU A 1 109 ? -16.928 -7.497 19.379 1.00 92.19 109 GLU A C 1
ATOM 823 O O . GLU A 1 109 ? -17.712 -7.721 20.302 1.00 92.19 109 GLU A O 1
ATOM 828 N N . ARG A 1 110 ? -15.854 -6.710 19.535 1.00 91.88 110 ARG A N 1
ATOM 829 C CA . ARG A 1 110 ? -15.545 -6.023 20.801 1.00 91.88 110 ARG A CA 1
ATOM 830 C C . ARG A 1 110 ? -16.653 -5.056 21.206 1.00 91.88 110 ARG A C 1
ATOM 832 O O . ARG A 1 110 ? -17.114 -5.129 22.336 1.00 91.88 110 ARG A O 1
ATOM 839 N N . LEU A 1 111 ? -17.144 -4.232 20.279 1.00 92.44 111 LEU A N 1
ATOM 840 C CA . LEU A 1 111 ? -18.240 -3.295 20.555 1.00 92.44 111 LEU A CA 1
ATOM 841 C C . LEU A 1 111 ? -19.521 -4.011 21.000 1.00 92.44 111 LEU A C 1
ATOM 843 O O . LEU A 1 111 ? -20.172 -3.579 21.948 1.00 92.44 111 LEU A O 1
ATOM 847 N N . VAL A 1 112 ? -19.876 -5.120 20.342 1.00 93.31 112 VAL A N 1
ATOM 848 C CA . VAL A 1 112 ? -21.045 -5.927 20.730 1.00 93.31 112 VAL A CA 1
ATOM 849 C C . VAL A 1 112 ? -20.844 -6.540 22.116 1.00 93.31 112 VAL A C 1
ATOM 851 O O . VAL A 1 112 ? -21.763 -6.528 22.938 1.00 93.31 112 VAL A O 1
ATOM 854 N N . ARG A 1 113 ? -19.640 -7.048 22.399 1.00 92.94 113 ARG A N 1
ATOM 855 C CA . ARG A 1 113 ? -19.303 -7.629 23.700 1.00 92.94 113 ARG A CA 1
ATOM 856 C C . ARG A 1 113 ? -19.385 -6.589 24.814 1.00 92.94 113 ARG A C 1
ATOM 858 O O . ARG A 1 113 ? -20.047 -6.855 25.816 1.00 92.94 113 ARG A O 1
ATOM 865 N N . ASP A 1 114 ? -18.801 -5.415 24.614 1.00 93.25 114 ASP A N 1
ATOM 866 C CA . ASP A 1 114 ? -18.803 -4.324 25.591 1.00 93.25 114 ASP A CA 1
ATOM 867 C C . ASP A 1 114 ? -20.222 -3.798 25.831 1.00 93.25 114 ASP A C 1
ATOM 869 O O . ASP A 1 114 ? -20.635 -3.643 26.980 1.00 93.25 114 ASP A O 1
ATOM 873 N N . ALA A 1 115 ? -21.022 -3.632 24.771 1.00 92.94 115 ALA A N 1
ATOM 874 C CA . ALA A 1 115 ? -22.432 -3.271 24.905 1.00 92.94 115 ALA A CA 1
ATOM 875 C C . ALA A 1 115 ? -23.203 -4.314 25.730 1.00 92.94 115 ALA A C 1
ATOM 877 O O . ALA A 1 115 ? -23.922 -3.964 26.663 1.00 92.94 115 ALA A O 1
ATOM 878 N N . SER A 1 116 ? -23.018 -5.608 25.438 1.00 93.00 116 SER A N 1
ATOM 879 C CA . SER A 1 116 ? -23.683 -6.689 26.178 1.00 93.00 116 SER A CA 1
ATOM 880 C C . SER A 1 116 ? -23.262 -6.756 27.651 1.00 93.00 116 SER A C 1
ATOM 882 O O . SER A 1 116 ? -24.096 -7.040 28.513 1.00 93.00 116 SER A O 1
ATOM 884 N N . ALA A 1 117 ? -21.994 -6.465 27.955 1.00 93.75 117 ALA A N 1
ATOM 885 C CA . ALA A 1 117 ? -21.497 -6.379 29.322 1.00 93.75 117 ALA A CA 1
ATOM 886 C C . ALA A 1 117 ? -22.126 -5.188 30.060 1.00 93.75 117 ALA A C 1
ATOM 888 O O . ALA A 1 117 ? -22.638 -5.368 31.164 1.00 93.75 117 ALA A O 1
ATOM 889 N N . GLY A 1 118 ? -22.196 -4.020 29.412 1.00 94.00 118 GLY A N 1
ATOM 890 C CA . GLY A 1 118 ? -22.851 -2.832 29.961 1.00 94.00 118 GLY A CA 1
ATOM 891 C C . GLY A 1 118 ? -24.338 -3.052 30.258 1.00 94.00 118 GLY A C 1
ATOM 892 O O . GLY A 1 118 ? -24.803 -2.700 31.339 1.00 94.00 118 GLY A O 1
ATOM 893 N N . TYR A 1 119 ? -25.081 -3.708 29.356 1.00 93.88 119 TYR A N 1
ATOM 894 C CA . TYR A 1 119 ? -26.487 -4.058 29.608 1.00 93.88 119 TYR A CA 1
ATOM 895 C C . TYR A 1 119 ? -26.655 -4.988 30.815 1.00 93.88 119 TYR A C 1
ATOM 897 O O . TYR A 1 119 ? -27.582 -4.802 31.605 1.00 93.88 119 TYR A O 1
ATOM 905 N N . ARG A 1 120 ? -25.766 -5.977 30.981 1.00 93.56 120 ARG A N 1
ATOM 906 C CA . ARG A 1 120 ? -25.798 -6.883 32.139 1.00 93.56 120 ARG A CA 1
ATOM 907 C C . ARG A 1 120 ? -25.540 -6.132 33.435 1.00 93.56 120 ARG A C 1
ATOM 909 O O . ARG A 1 120 ? -26.310 -6.289 34.377 1.00 93.56 120 ARG A O 1
ATOM 916 N N . GLU A 1 121 ? -24.512 -5.296 33.471 1.00 95.12 121 GLU A N 1
ATOM 917 C CA . GLU A 1 121 ? -24.194 -4.509 34.661 1.00 95.12 121 GLU A CA 1
ATOM 918 C C . GLU A 1 121 ? -25.338 -3.563 35.039 1.00 95.12 121 GLU A C 1
ATOM 920 O O . GLU A 1 121 ? -25.766 -3.538 36.194 1.00 95.12 121 GLU A O 1
ATOM 925 N N . LEU A 1 122 ? -25.927 -2.885 34.052 1.00 95.12 122 LEU A N 1
ATOM 926 C CA . LEU A 1 122 ? -27.080 -2.018 34.277 1.00 95.12 122 LEU A CA 1
ATOM 927 C C . LEU A 1 122 ? -28.300 -2.798 34.797 1.00 95.12 122 LEU A C 1
ATOM 929 O O . LEU A 1 122 ? -28.987 -2.333 35.704 1.00 95.12 122 LEU A O 1
ATOM 933 N N . SER A 1 123 ? -28.556 -3.999 34.267 1.00 95.44 123 SER A N 1
ATOM 934 C CA . SER A 1 123 ? -29.660 -4.848 34.734 1.00 95.44 123 SER A CA 1
ATOM 935 C C . SER A 1 123 ? -29.487 -5.296 36.189 1.00 95.44 123 SER A C 1
ATOM 937 O O . SER A 1 123 ? -30.455 -5.304 36.946 1.00 95.44 123 SER A O 1
ATOM 939 N N . VAL A 1 124 ? -28.251 -5.588 36.607 1.00 96.56 124 VAL A N 1
ATOM 940 C CA . VAL A 1 124 ? -27.930 -5.959 37.992 1.00 96.56 124 VAL A CA 1
ATOM 941 C C . VAL A 1 124 ? -28.132 -4.768 38.929 1.00 96.56 124 VAL A C 1
ATOM 943 O O . VAL A 1 124 ? -28.718 -4.922 40.000 1.00 96.56 124 VAL A O 1
ATOM 946 N N . GLN A 1 125 ? -27.708 -3.569 38.522 1.00 96.31 125 GLN A N 1
ATOM 947 C CA . GLN A 1 125 ? -27.931 -2.351 39.306 1.00 96.31 125 GLN A CA 1
ATOM 948 C C . GLN A 1 125 ? -29.421 -2.021 39.449 1.00 96.31 125 GLN A C 1
ATOM 950 O O . GLN A 1 125 ? -29.859 -1.669 40.544 1.00 96.31 125 GLN A O 1
ATOM 955 N N . LEU A 1 126 ? -30.210 -2.181 38.379 1.00 96.31 126 LEU A N 1
ATOM 956 C CA . LEU A 1 126 ? -31.663 -2.002 38.429 1.00 96.31 126 LEU A CA 1
ATOM 957 C C . LEU A 1 126 ? -32.318 -2.971 39.417 1.00 96.31 126 LEU A C 1
ATOM 959 O O . LEU A 1 126 ? -33.088 -2.533 40.266 1.00 96.31 126 LEU A O 1
ATOM 963 N N . GLN A 1 127 ? -31.960 -4.256 39.369 1.00 96.12 127 GLN A N 1
ATOM 964 C CA . GLN A 1 127 ? -32.482 -5.258 40.305 1.00 96.12 127 GLN A CA 1
ATOM 965 C C . GLN A 1 127 ? -32.108 -4.949 41.761 1.00 96.12 127 GLN A C 1
ATOM 967 O O . GLN A 1 127 ? -32.944 -5.068 42.659 1.00 96.12 127 GLN A O 1
ATOM 972 N N . ALA A 1 128 ? -30.871 -4.514 42.012 1.00 95.88 128 ALA A N 1
ATOM 973 C CA . ALA A 1 128 ? -30.434 -4.121 43.351 1.00 95.88 128 ALA A CA 1
ATOM 974 C C . ALA A 1 128 ? -31.195 -2.884 43.867 1.00 95.88 128 ALA A C 1
ATOM 976 O O . ALA A 1 128 ? -31.576 -2.819 45.043 1.00 95.88 128 ALA A O 1
ATOM 977 N N . LEU A 1 129 ? -31.453 -1.913 42.986 1.00 95.12 129 LEU A N 1
ATOM 978 C CA . LEU A 1 129 ? -32.205 -0.709 43.327 1.00 95.12 129 LEU A CA 1
ATOM 979 C C . LEU A 1 129 ? -33.678 -1.031 43.606 1.00 95.12 129 LEU A C 1
ATOM 981 O O . LEU A 1 129 ? -34.218 -0.569 44.610 1.00 95.12 129 LEU A O 1
ATOM 985 N N . GLU A 1 130 ? -34.309 -1.867 42.780 1.00 96.88 130 GLU A N 1
ATOM 986 C CA . GLU A 1 130 ? -35.678 -2.347 43.001 1.00 96.88 130 GLU A CA 1
ATOM 987 C C . GLU A 1 130 ? -35.814 -3.077 44.342 1.00 96.88 130 GLU A C 1
ATOM 989 O O . GLU A 1 130 ? -36.749 -2.798 45.095 1.00 96.88 130 GLU A O 1
ATOM 994 N N . ALA A 1 131 ? -34.855 -3.942 44.689 1.00 95.38 131 ALA A N 1
ATOM 995 C CA . ALA A 1 131 ? -34.834 -4.628 45.981 1.00 95.38 131 ALA A CA 1
ATOM 996 C C . ALA A 1 131 ? -34.730 -3.644 47.160 1.00 95.38 131 ALA A C 1
ATOM 998 O O . ALA A 1 131 ? -35.441 -3.785 48.158 1.00 95.38 131 ALA A O 1
ATOM 999 N N . THR A 1 132 ? -33.895 -2.609 47.027 1.00 95.56 132 THR A N 1
ATOM 1000 C CA . THR A 1 132 ? -33.738 -1.563 48.051 1.00 95.56 132 THR A CA 1
ATOM 1001 C C . THR A 1 132 ? -35.028 -0.757 48.228 1.00 95.56 132 THR A C 1
ATOM 1003 O O . THR A 1 132 ? -35.475 -0.540 49.355 1.00 95.56 132 THR A O 1
ATOM 1006 N N . VAL A 1 133 ? -35.673 -0.359 47.126 1.00 96.38 133 VAL A N 1
ATOM 1007 C CA . VAL A 1 133 ? -36.951 0.371 47.159 1.00 96.38 133 VAL A CA 1
ATOM 1008 C C . VAL A 1 133 ? -38.061 -0.489 47.767 1.00 96.38 133 VAL A C 1
ATOM 1010 O O . VAL A 1 133 ? -38.866 0.012 48.554 1.00 96.38 133 VAL A O 1
ATOM 1013 N N . ALA A 1 134 ? -38.114 -1.780 47.432 1.00 95.00 134 ALA A N 1
ATOM 1014 C CA . ALA A 1 134 ? -39.088 -2.708 47.998 1.00 95.00 134 ALA A CA 1
ATOM 1015 C C . ALA A 1 134 ? -38.918 -2.858 49.520 1.00 95.00 134 ALA A C 1
ATOM 1017 O O . ALA A 1 134 ? -39.908 -2.786 50.251 1.00 95.00 134 ALA A O 1
ATOM 1018 N N . ALA A 1 135 ? -37.677 -2.989 50.001 1.00 94.69 135 ALA A N 1
ATOM 1019 C CA . ALA A 1 135 ? -37.375 -3.056 51.430 1.00 94.69 135 ALA A CA 1
ATOM 1020 C C . ALA A 1 135 ? -37.791 -1.771 52.169 1.00 94.69 135 ALA A C 1
ATOM 1022 O O . ALA A 1 135 ? -38.482 -1.844 53.184 1.00 94.69 135 ALA A O 1
ATOM 1023 N N . GLN A 1 136 ? -37.463 -0.595 51.620 1.00 94.94 136 GLN A N 1
ATOM 1024 C CA . GLN A 1 136 ? -37.864 0.693 52.203 1.00 94.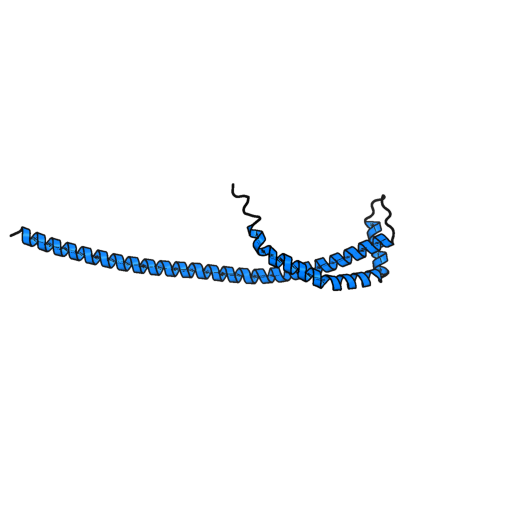94 136 GLN A CA 1
ATOM 1025 C C . GLN A 1 136 ? -39.386 0.864 52.255 1.00 94.94 136 GLN A C 1
ATOM 1027 O O . GLN A 1 136 ? -39.925 1.352 53.245 1.00 94.94 136 GLN A O 1
ATOM 1032 N N . ARG A 1 137 ? -40.110 0.444 51.209 1.00 94.38 137 ARG A N 1
ATOM 1033 C CA . ARG A 1 137 ? -41.582 0.484 51.212 1.00 94.38 137 ARG A CA 1
ATOM 1034 C C . ARG A 1 137 ? -42.177 -0.409 52.298 1.00 94.38 137 ARG A C 1
ATOM 1036 O O . ARG A 1 137 ? -43.152 -0.005 52.927 1.00 94.38 137 ARG A O 1
ATOM 1043 N N . ALA A 1 138 ? -41.601 -1.589 52.522 1.00 93.31 138 ALA A N 1
ATOM 1044 C CA . ALA A 1 138 ? -42.034 -2.482 53.592 1.00 93.31 138 ALA A CA 1
ATOM 1045 C C . ALA A 1 138 ? -41.803 -1.857 54.979 1.00 93.31 138 ALA A C 1
ATOM 1047 O O . ALA A 1 138 ? -42.695 -1.910 55.821 1.00 93.31 138 ALA A O 1
ATOM 1048 N N . GLU A 1 139 ? -40.656 -1.208 55.194 1.00 94.38 139 GLU A N 1
ATOM 1049 C CA . GLU A 1 139 ? -40.339 -0.506 56.445 1.00 94.38 139 GLU A CA 1
ATOM 1050 C C . GLU A 1 139 ? -41.263 0.697 56.700 1.00 94.38 139 GLU A C 1
ATOM 1052 O O . GLU A 1 139 ? -41.762 0.894 57.806 1.00 94.38 139 GLU A O 1
ATOM 1057 N N . VAL A 1 140 ? -41.572 1.489 55.671 1.00 93.25 140 VAL A N 1
ATOM 1058 C CA . VAL A 1 140 ? -42.540 2.590 55.808 1.00 93.25 140 VAL A CA 1
ATOM 1059 C C . VAL A 1 140 ? -43.932 2.052 56.145 1.00 93.25 140 VAL A C 1
ATOM 1061 O O . VAL A 1 140 ? -44.613 2.623 56.997 1.00 93.25 140 VAL A O 1
ATOM 1064 N N . ALA A 1 141 ? -44.354 0.949 55.523 1.00 92.94 141 ALA A N 1
ATOM 1065 C CA . ALA 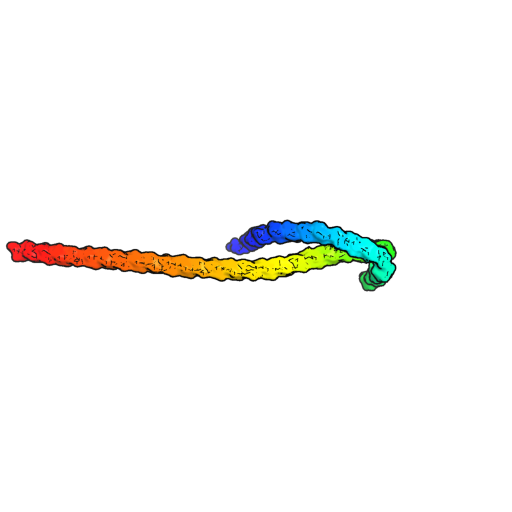A 1 141 ? -45.652 0.340 55.802 1.00 92.94 141 ALA A CA 1
ATOM 1066 C C . ALA A 1 141 ? -45.757 -0.160 57.255 1.00 92.94 141 ALA A C 1
ATOM 1068 O O . ALA A 1 141 ? -46.782 0.060 57.903 1.00 92.94 141 ALA A O 1
ATOM 1069 N N . THR A 1 142 ? -44.704 -0.780 57.797 1.00 93.44 142 THR A N 1
ATOM 1070 C CA . THR A 1 142 ? -44.692 -1.223 59.202 1.00 93.44 142 THR A CA 1
ATOM 1071 C C . THR A 1 142 ? -44.683 -0.043 60.171 1.00 93.44 142 THR A C 1
ATOM 1073 O O . THR A 1 142 ? -45.437 -0.045 61.146 1.00 93.44 142 THR A O 1
ATOM 1076 N N . LEU A 1 143 ? -43.904 1.006 59.890 1.00 91.06 143 LEU A N 1
ATOM 1077 C CA . LEU A 1 143 ? -43.900 2.229 60.698 1.00 91.06 143 LEU A CA 1
ATOM 1078 C C . LEU A 1 143 ? -45.268 2.927 60.695 1.00 91.06 143 LEU A C 1
ATOM 1080 O O . LEU A 1 143 ? -45.738 3.354 61.749 1.00 91.06 143 LEU A O 1
ATOM 1084 N N . GLN A 1 144 ? -45.942 3.001 59.544 1.00 91.75 144 GLN A N 1
ATOM 1085 C CA . GLN A 1 144 ? -47.294 3.560 59.448 1.00 91.75 144 GLN A CA 1
ATOM 1086 C C . GLN A 1 144 ? -48.305 2.777 60.293 1.00 91.75 144 GLN A C 1
ATOM 1088 O O . GLN A 1 144 ? -49.129 3.389 60.972 1.00 91.75 144 GLN A O 1
ATOM 1093 N N . GLN A 1 145 ? -48.222 1.443 60.305 1.00 90.81 145 GLN A N 1
ATOM 1094 C CA . GLN A 1 145 ? -49.080 0.607 61.152 1.00 90.81 145 GLN A CA 1
ATOM 1095 C C . GLN A 1 145 ? -48.840 0.860 62.646 1.00 90.81 145 GLN A C 1
ATOM 1097 O O . GLN A 1 145 ? -49.800 0.972 63.406 1.00 90.81 145 GLN A O 1
ATOM 1102 N N . LEU A 1 146 ? -47.580 1.005 63.067 1.00 87.69 146 LEU A N 1
ATOM 1103 C CA . LEU A 1 146 ? -47.237 1.315 64.460 1.00 87.69 146 LEU A CA 1
ATOM 1104 C C . LEU A 1 146 ? -47.743 2.698 64.895 1.00 87.69 146 LEU A C 1
ATOM 1106 O O . LEU A 1 146 ? -48.243 2.845 66.010 1.00 87.69 146 LEU A O 1
ATOM 1110 N N . VAL A 1 147 ? -47.634 3.706 64.025 1.00 89.19 147 VAL A N 1
ATOM 1111 C CA . VAL A 1 147 ? -48.167 5.053 64.294 1.00 89.19 147 VAL A CA 1
ATOM 1112 C C . VAL A 1 147 ? -49.694 5.029 64.372 1.00 89.19 147 VAL A C 1
ATOM 1114 O O . VAL A 1 147 ? -50.257 5.618 65.291 1.00 89.19 147 VAL A O 1
ATOM 1117 N N . ALA A 1 148 ? -50.365 4.317 63.461 1.00 85.94 148 ALA A N 1
ATOM 1118 C CA . ALA A 1 148 ? -51.819 4.171 63.484 1.00 85.94 148 ALA A CA 1
ATOM 1119 C C . ALA A 1 148 ? -52.315 3.457 64.754 1.00 85.94 148 ALA A C 1
ATOM 1121 O O . ALA A 1 148 ? -53.321 3.870 65.323 1.00 85.94 148 ALA A O 1
ATOM 1122 N N . ALA A 1 149 ? -51.593 2.435 65.228 1.00 81.88 149 ALA A N 1
ATOM 1123 C CA . ALA A 1 149 ? -51.917 1.740 66.473 1.00 81.88 149 ALA A CA 1
ATOM 1124 C C . ALA A 1 149 ? -51.759 2.646 67.707 1.00 81.88 149 ALA A C 1
ATOM 1126 O O . ALA A 1 149 ? -52.633 2.656 68.564 1.00 81.88 149 ALA A O 1
ATOM 1127 N N . LYS A 1 150 ? -50.688 3.452 67.772 1.00 79.38 150 LYS A N 1
ATOM 1128 C CA . LYS A 1 150 ? -50.459 4.394 68.883 1.00 79.38 150 LYS A CA 1
ATOM 1129 C C . LYS A 1 150 ? -51.391 5.607 68.893 1.00 79.38 150 LYS A C 1
ATOM 1131 O O . LYS A 1 150 ? -51.561 6.207 69.941 1.00 79.38 150 LYS A O 1
ATOM 1136 N N . GLY A 1 151 ? -51.938 6.012 67.746 1.00 73.00 151 GLY A N 1
ATOM 1137 C CA . GLY A 1 151 ? -52.881 7.135 67.661 1.00 73.00 151 GLY A CA 1
ATOM 1138 C C . GLY A 1 151 ? -54.328 6.779 68.022 1.00 73.00 151 GLY A C 1
ATOM 1139 O O . GLY A 1 151 ? -55.170 7.672 68.043 1.00 73.00 151 GLY A O 1
ATOM 1140 N N . ALA A 1 152 ? -54.626 5.494 68.243 1.00 59.78 152 ALA A N 1
ATOM 1141 C CA . ALA A 1 152 ? -55.949 4.995 68.621 1.00 59.78 152 ALA A CA 1
ATOM 1142 C C . ALA A 1 152 ? -56.103 4.734 70.137 1.00 59.78 152 ALA A C 1
ATOM 1144 O O . ALA A 1 152 ? -57.207 4.405 70.572 1.00 59.78 152 ALA A O 1
ATOM 1145 N N . GLU A 1 153 ? -55.018 4.874 70.910 1.00 50.16 153 GLU A N 1
ATOM 1146 C CA . GLU A 1 153 ? -55.000 4.930 72.384 1.00 50.16 153 GLU A CA 1
ATOM 1147 C C . GLU A 1 153 ? -55.081 6.382 72.879 1.00 50.16 153 GLU A C 1
ATOM 1149 O O . GLU A 1 153 ? -55.751 6.604 73.913 1.00 50.16 153 GLU A O 1
#